Protein AF-A0A094BQR4-F1 (afdb_monomer_lite)

pLDDT: mean 89.16, std 10.46, range [51.94, 96.19]

Radius of gyration: 11.2 Å; chains: 1; bounding box: 28×26×23 Å

Structure (mmCIF, N/CA/C/O backbone):
data_AF-A0A094BQR4-F1
#
_entry.id   AF-A0A094BQR4-F1
#
loop_
_atom_site.group_PDB
_atom_site.id
_atom_site.type_symbol
_atom_site.label_atom_id
_atom_site.label_alt_id
_atom_site.label_comp_id
_atom_site.label_asym_id
_atom_site.label_entity_id
_atom_site.label_seq_id
_atom_site.pdbx_PDB_ins_code
_atom_site.Cartn_x
_atom_site.Cartn_y
_atom_site.Cartn_z
_atom_site.occupancy
_atom_site.B_iso_or_equiv
_atom_site.auth_seq_id
_atom_site.auth_comp_id
_atom_site.auth_asym_id
_atom_site.auth_atom_id
_atom_site.pdbx_PDB_model_num
ATOM 1 N N . GLN A 1 1 ? 16.202 0.930 -12.063 1.00 53.59 1 GLN A N 1
ATOM 2 C CA . GLN A 1 1 ? 15.342 0.276 -11.053 1.00 53.59 1 GLN A CA 1
ATOM 3 C C . GLN A 1 1 ? 16.220 -0.573 -10.139 1.00 53.59 1 GLN A C 1
ATOM 5 O O . GLN A 1 1 ? 17.160 -1.168 -10.647 1.00 53.59 1 GLN A O 1
ATOM 10 N N . HIS A 1 2 ? 15.984 -0.582 -8.821 1.00 51.94 2 HIS A N 1
ATOM 11 C CA . HIS A 1 2 ? 16.789 -1.369 -7.872 1.00 51.94 2 HIS A CA 1
ATOM 12 C C . HIS A 1 2 ? 16.292 -2.828 -7.816 1.00 51.94 2 HIS A C 1
ATOM 14 O O . HIS A 1 2 ? 15.102 -3.026 -7.562 1.00 51.94 2 HIS A O 1
ATOM 20 N N . PRO A 1 3 ? 17.163 -3.845 -7.968 1.00 61.22 3 PRO A N 1
ATOM 21 C CA . PRO A 1 3 ? 16.762 -5.257 -7.962 1.00 61.22 3 PRO A CA 1
ATOM 22 C C . PRO A 1 3 ? 15.998 -5.678 -6.700 1.00 61.22 3 PRO A C 1
ATOM 24 O O . PRO A 1 3 ? 15.044 -6.438 -6.785 1.00 61.22 3 PRO A O 1
ATOM 27 N N . ALA A 1 4 ? 16.351 -5.128 -5.533 1.00 58.84 4 ALA A N 1
ATOM 28 C CA . ALA A 1 4 ? 15.703 -5.446 -4.255 1.00 58.84 4 ALA A CA 1
ATOM 29 C C . ALA A 1 4 ? 14.231 -4.994 -4.159 1.00 58.84 4 ALA A C 1
ATOM 31 O O . ALA A 1 4 ? 13.457 -5.555 -3.391 1.00 58.84 4 ALA A O 1
ATOM 32 N N . VAL A 1 5 ? 13.824 -3.987 -4.937 1.00 59.00 5 VAL A N 1
ATOM 33 C CA . VAL A 1 5 ? 12.426 -3.524 -4.979 1.00 59.00 5 VAL A CA 1
ATOM 34 C C . VAL A 1 5 ? 11.580 -4.467 -5.840 1.00 59.00 5 VAL A C 1
ATOM 36 O O . VAL A 1 5 ? 10.413 -4.705 -5.543 1.00 59.00 5 VAL A O 1
ATOM 39 N N . LEU A 1 6 ? 12.197 -5.071 -6.859 1.00 63.75 6 LEU A N 1
ATOM 40 C CA . LEU A 1 6 ? 11.570 -6.071 -7.723 1.00 63.75 6 LEU A CA 1
ATOM 41 C C . LEU A 1 6 ? 11.374 -7.420 -7.018 1.00 63.75 6 LEU A C 1
ATOM 43 O O . LEU A 1 6 ? 10.524 -8.198 -7.439 1.00 63.75 6 LEU A O 1
ATOM 47 N N . THR A 1 7 ? 12.122 -7.705 -5.946 1.00 67.88 7 THR A N 1
ATOM 48 C CA . THR A 1 7 ? 12.023 -8.987 -5.228 1.00 67.88 7 THR A CA 1
ATOM 49 C C . THR A 1 7 ? 10.955 -9.006 -4.135 1.00 67.88 7 THR A C 1
ATOM 51 O O . THR A 1 7 ? 10.565 -10.089 -3.708 1.00 67.88 7 THR A O 1
ATOM 54 N N . GLN A 1 8 ? 10.467 -7.848 -3.662 1.00 83.50 8 GLN A N 1
ATOM 55 C CA . GLN A 1 8 ? 9.451 -7.772 -2.593 1.00 83.50 8 GLN A CA 1
ATOM 56 C C . GLN A 1 8 ? 8.333 -6.744 -2.873 1.00 83.50 8 GLN A C 1
ATOM 58 O O . GLN A 1 8 ? 8.004 -5.933 -2.001 1.00 83.50 8 GLN A O 1
ATOM 63 N N . PRO A 1 9 ? 7.698 -6.776 -4.059 1.00 85.62 9 PRO A N 1
ATOM 64 C CA . PRO A 1 9 ? 6.707 -5.776 -4.469 1.00 85.62 9 PRO A CA 1
ATOM 65 C C . PRO A 1 9 ? 5.468 -5.741 -3.556 1.00 85.62 9 PRO A C 1
ATOM 67 O O . PRO A 1 9 ? 4.903 -4.677 -3.308 1.00 85.62 9 PRO A O 1
ATOM 70 N N . GLN A 1 10 ? 5.094 -6.883 -2.969 1.00 89.81 10 GLN A N 1
ATOM 71 C CA . GLN A 1 10 ? 3.984 -6.982 -2.016 1.00 89.81 10 GLN A CA 1
ATOM 72 C C . GLN A 1 10 ? 4.229 -6.177 -0.736 1.00 89.81 10 GLN A C 1
ATOM 74 O O . GLN A 1 10 ? 3.332 -5.487 -0.259 1.00 89.81 10 GLN A O 1
ATOM 79 N N . LYS A 1 11 ? 5.453 -6.204 -0.190 1.00 90.81 11 LYS A N 1
ATOM 80 C CA . LYS A 1 11 ? 5.776 -5.437 1.023 1.00 90.81 11 LYS A CA 1
ATOM 81 C C . LYS A 1 11 ? 5.734 -3.935 0.768 1.00 90.81 11 LYS A C 1
ATOM 83 O O . LYS A 1 11 ? 5.279 -3.188 1.629 1.00 90.81 11 LYS A O 1
ATOM 88 N N . VAL A 1 12 ? 6.172 -3.505 -0.418 1.00 92.12 12 VAL A N 1
ATOM 89 C CA . VAL A 1 12 ? 6.087 -2.100 -0.842 1.00 92.12 12 VAL A CA 1
ATOM 90 C C . VAL A 1 12 ? 4.627 -1.655 -0.901 1.00 92.12 12 VAL A C 1
ATOM 92 O O . VAL A 1 12 ? 4.290 -0.610 -0.353 1.00 92.12 12 VAL A O 1
ATOM 95 N N . PHE A 1 13 ? 3.753 -2.469 -1.497 1.00 94.81 13 PHE A N 1
ATOM 96 C CA . PHE A 1 13 ? 2.318 -2.199 -1.532 1.00 94.81 13 PHE A CA 1
ATOM 97 C C . PHE A 1 13 ? 1.718 -2.042 -0.129 1.00 94.81 13 PHE A C 1
ATOM 99 O O . PHE A 1 13 ? 1.127 -1.003 0.160 1.00 94.81 13 PHE A O 1
ATOM 106 N N . VAL A 1 14 ? 1.932 -3.018 0.762 1.00 94.75 14 VAL A N 1
ATOM 107 C CA . VAL A 1 14 ? 1.398 -2.978 2.136 1.00 94.75 14 VAL A CA 1
ATOM 108 C C . VAL A 1 14 ? 1.883 -1.730 2.882 1.00 94.75 14 VAL A C 1
ATOM 110 O O . VAL A 1 14 ? 1.078 -1.021 3.478 1.00 94.75 14 VAL A O 1
ATOM 113 N N . ALA A 1 15 ? 3.180 -1.412 2.809 1.00 94.50 15 ALA A N 1
ATOM 114 C CA . ALA A 1 15 ? 3.743 -0.246 3.488 1.00 94.50 15 ALA A CA 1
ATOM 115 C C . ALA A 1 15 ? 3.139 1.080 2.992 1.00 94.50 15 ALA A C 1
ATOM 117 O O . ALA A 1 15 ? 2.861 1.969 3.796 1.00 94.50 15 ALA A O 1
ATOM 118 N N . VAL A 1 16 ? 2.904 1.211 1.682 1.00 95.00 16 VAL A N 1
ATOM 119 C CA . VAL A 1 16 ? 2.282 2.411 1.104 1.00 95.00 16 VAL A CA 1
ATOM 120 C C . VAL A 1 16 ? 0.828 2.548 1.543 1.00 95.00 16 VAL A C 1
ATOM 122 O O . VAL A 1 16 ? 0.418 3.648 1.905 1.00 95.00 16 VAL A O 1
ATOM 125 N N . VAL A 1 17 ? 0.059 1.456 1.563 1.00 96.19 17 VAL A N 1
ATOM 126 C CA . VAL A 1 17 ? -1.338 1.493 2.020 1.00 96.19 17 VAL A CA 1
ATOM 127 C C . VAL A 1 17 ? -1.426 1.904 3.491 1.00 96.19 17 VAL A C 1
ATOM 129 O O . VAL A 1 17 ? -2.187 2.812 3.813 1.00 96.19 17 VAL A O 1
ATOM 132 N N . LEU A 1 18 ? -0.594 1.326 4.363 1.00 93.88 18 LEU A N 1
ATOM 133 C CA . LEU A 1 18 ? -0.565 1.692 5.784 1.00 93.88 18 LEU A CA 1
ATOM 134 C C . LEU A 1 18 ? -0.136 3.152 6.002 1.00 93.88 18 LEU A C 1
ATOM 136 O O . LEU A 1 18 ? -0.655 3.827 6.887 1.00 93.88 18 LEU A O 1
ATOM 140 N N . ALA A 1 19 ? 0.783 3.674 5.185 1.00 94.62 19 ALA A N 1
ATOM 141 C CA . ALA A 1 19 ? 1.192 5.077 5.263 1.00 94.62 19 ALA A CA 1
ATOM 142 C C . ALA A 1 19 ? 0.079 6.050 4.824 1.00 94.62 19 ALA A C 1
ATOM 144 O O . ALA A 1 19 ? -0.060 7.137 5.392 1.00 94.62 19 ALA A O 1
ATOM 145 N N . LEU A 1 20 ? -0.726 5.667 3.829 1.00 93.81 20 LEU A N 1
ATOM 146 C CA . LEU A 1 20 ? -1.912 6.421 3.412 1.00 93.81 20 LEU A CA 1
ATOM 147 C C . LEU A 1 20 ? -2.998 6.397 4.496 1.00 93.81 20 LEU A C 1
ATOM 149 O O . LEU A 1 20 ? -3.563 7.440 4.819 1.00 93.81 20 LEU A O 1
ATOM 153 N N . GLU A 1 21 ? -3.248 5.228 5.088 1.00 93.25 21 GLU A N 1
ATOM 154 C CA . GLU A 1 21 ? -4.207 5.037 6.182 1.00 93.25 21 GLU A CA 1
ATOM 155 C C . GLU A 1 21 ? -3.832 5.873 7.413 1.00 93.25 21 GLU A C 1
ATOM 157 O O . GLU A 1 21 ? -4.644 6.651 7.914 1.00 93.25 21 GLU A O 1
ATOM 162 N N . ALA A 1 22 ? -2.564 5.813 7.832 1.00 94.50 22 ALA A N 1
ATOM 163 C CA . ALA A 1 22 ? -2.026 6.614 8.929 1.00 94.50 22 ALA A CA 1
ATOM 164 C C . ALA A 1 22 ? -1.897 8.112 8.593 1.00 94.50 22 ALA A C 1
ATOM 166 O O . ALA A 1 22 ? -1.445 8.896 9.429 1.00 94.50 22 ALA A O 1
ATOM 167 N N . LYS A 1 23 ? -2.256 8.526 7.368 1.00 92.06 23 LYS A N 1
ATOM 168 C CA . LYS A 1 23 ? -2.118 9.898 6.859 1.00 92.06 23 LYS A CA 1
ATOM 169 C C . LYS A 1 23 ? -0.684 10.434 6.973 1.00 92.06 23 LYS A C 1
ATOM 171 O O . LYS A 1 23 ? -0.475 11.639 7.081 1.00 92.06 23 LYS A O 1
ATOM 176 N N . THR A 1 24 ? 0.325 9.570 6.926 1.00 92.88 24 THR A N 1
ATOM 177 C CA . THR A 1 24 ? 1.741 9.981 6.904 1.00 92.88 24 THR A CA 1
ATOM 178 C C . THR A 1 24 ? 2.224 10.249 5.480 1.00 92.88 24 THR A C 1
ATOM 180 O O . THR A 1 24 ? 3.181 10.992 5.272 1.00 92.88 24 THR A O 1
ATOM 183 N N . LEU A 1 25 ? 1.513 9.709 4.487 1.00 91.06 25 LEU A N 1
ATOM 184 C CA . LEU A 1 25 ? 1.704 9.973 3.068 1.00 91.06 25 LEU A CA 1
ATOM 185 C C . LEU A 1 25 ? 0.486 10.735 2.521 1.00 91.06 25 LEU A C 1
ATOM 187 O O . LEU A 1 25 ? -0.614 10.193 2.476 1.00 91.06 25 LEU A O 1
AT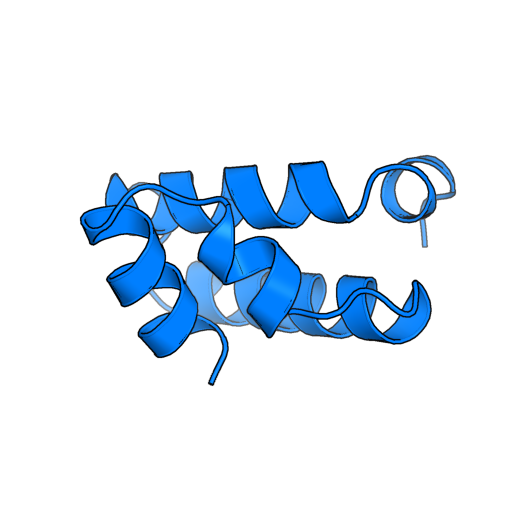OM 191 N N . GLN A 1 26 ? 0.659 11.993 2.105 1.00 90.00 26 GLN A N 1
ATOM 192 C CA . GLN A 1 26 ? -0.445 12.849 1.638 1.00 90.00 26 GLN A CA 1
ATOM 193 C C . GLN A 1 26 ? -0.059 13.713 0.423 1.00 90.00 26 GLN A C 1
ATOM 195 O O . GLN A 1 26 ? 1.112 13.822 0.046 1.00 90.00 26 GLN A O 1
ATOM 200 N N . GLY A 1 27 ? -1.062 14.348 -0.194 1.00 92.00 27 GLY A N 1
ATOM 201 C CA . GLY A 1 27 ? -0.882 15.329 -1.268 1.00 92.00 27 GLY A CA 1
ATOM 202 C C . GLY A 1 27 ? -0.211 14.761 -2.524 1.00 92.00 27 GLY A C 1
ATOM 203 O O . GLY A 1 27 ? -0.365 13.590 -2.866 1.00 92.00 27 GLY A O 1
ATOM 204 N N . GLN A 1 28 ? 0.561 15.591 -3.231 1.00 91.94 28 GLN A N 1
ATOM 205 C CA . GLN A 1 28 ? 1.217 15.186 -4.485 1.00 91.94 28 GLN A CA 1
ATOM 206 C C . GLN A 1 28 ? 2.260 14.072 -4.303 1.00 91.94 28 GLN A C 1
ATOM 208 O O . GLN A 1 28 ? 2.516 13.312 -5.239 1.00 91.94 28 GLN A O 1
ATOM 213 N N . ILE A 1 29 ? 2.863 13.958 -3.116 1.00 92.00 29 ILE A N 1
ATOM 214 C CA . ILE A 1 29 ? 3.834 12.898 -2.817 1.00 92.00 29 ILE A CA 1
ATOM 215 C C . ILE A 1 29 ? 3.125 11.543 -2.783 1.00 92.00 29 ILE A C 1
ATOM 217 O O . ILE A 1 29 ? 3.602 10.599 -3.413 1.00 92.00 29 ILE A O 1
ATOM 221 N N . ALA A 1 30 ? 1.953 11.464 -2.143 1.00 92.50 30 ALA A N 1
ATOM 222 C CA . ALA A 1 30 ? 1.136 10.253 -2.135 1.00 92.50 30 ALA A CA 1
ATOM 223 C C . ALA A 1 30 ? 0.805 9.771 -3.552 1.00 92.50 30 ALA A C 1
ATOM 225 O O . ALA A 1 30 ? 1.029 8.606 -3.869 1.00 92.50 30 ALA A O 1
ATOM 226 N N . VAL A 1 31 ? 0.379 10.678 -4.436 1.00 94.06 31 VAL A N 1
ATOM 227 C CA . VAL A 1 31 ? 0.047 10.351 -5.834 1.00 94.06 31 VAL A CA 1
ATOM 228 C C . VAL A 1 31 ? 1.244 9.747 -6.577 1.00 94.06 31 VAL A C 1
ATOM 230 O O . VAL A 1 31 ? 1.115 8.718 -7.245 1.00 94.06 31 VAL A O 1
ATOM 233 N N . LYS A 1 32 ? 2.433 10.349 -6.443 1.00 93.62 32 LYS A N 1
ATOM 234 C CA . LYS A 1 32 ? 3.660 9.859 -7.099 1.00 93.62 32 LYS A CA 1
ATOM 235 C C . LYS A 1 32 ? 4.077 8.482 -6.580 1.00 93.62 32 LYS A C 1
ATOM 237 O O . LYS A 1 32 ? 4.474 7.623 -7.370 1.00 93.62 32 LYS A O 1
ATOM 242 N N . VAL A 1 33 ? 3.979 8.269 -5.268 1.00 93.88 33 VAL A N 1
ATOM 243 C CA . VAL A 1 33 ? 4.329 6.995 -4.628 1.00 93.88 33 VAL A CA 1
ATOM 244 C C . VAL A 1 33 ? 3.351 5.899 -5.041 1.00 93.88 33 VAL A C 1
ATOM 246 O O . VAL A 1 33 ? 3.792 4.848 -5.491 1.00 93.88 33 VAL A O 1
ATOM 249 N N . VAL A 1 34 ? 2.044 6.159 -4.998 1.00 95.25 34 VAL A N 1
ATOM 250 C CA . VAL A 1 34 ? 1.010 5.219 -5.460 1.00 95.25 34 VAL A CA 1
ATOM 251 C C . VAL A 1 34 ? 1.219 4.841 -6.926 1.00 95.25 34 VAL A C 1
ATOM 253 O O . VAL A 1 34 ? 1.241 3.657 -7.253 1.00 95.25 34 VAL A O 1
ATOM 256 N N . THR A 1 35 ? 1.472 5.823 -7.798 1.00 94.94 35 THR A N 1
ATOM 257 C CA . THR A 1 35 ? 1.755 5.582 -9.225 1.00 94.94 35 THR A CA 1
ATOM 258 C C . THR A 1 35 ? 2.981 4.684 -9.411 1.00 94.94 35 THR A C 1
ATOM 260 O O . THR A 1 35 ? 2.955 3.726 -10.182 1.00 94.94 35 THR A O 1
ATOM 263 N N . SER A 1 36 ? 4.056 4.955 -8.669 1.00 93.44 36 SER A N 1
ATOM 264 C CA . SER A 1 36 ? 5.292 4.168 -8.740 1.00 93.44 36 SER A CA 1
ATOM 265 C C . SER A 1 36 ? 5.084 2.735 -8.245 1.00 93.44 36 SER A C 1
ATOM 267 O O . SER A 1 36 ? 5.579 1.790 -8.859 1.00 93.44 36 SER A O 1
ATOM 269 N N . THR A 1 37 ? 4.310 2.560 -7.174 1.00 94.06 37 THR A N 1
ATOM 270 C CA . THR A 1 37 ? 3.938 1.245 -6.642 1.00 94.06 37 THR A CA 1
ATOM 271 C C . THR A 1 37 ? 3.044 0.480 -7.617 1.00 94.06 37 THR A C 1
ATOM 273 O O . THR A 1 37 ? 3.278 -0.704 -7.838 1.00 94.06 37 THR A O 1
ATOM 276 N N . LYS A 1 38 ? 2.079 1.139 -8.276 1.00 93.31 38 LYS A N 1
ATOM 277 C CA . LYS A 1 38 ? 1.240 0.522 -9.321 1.00 93.31 38 LYS A CA 1
ATOM 278 C C . LYS A 1 38 ? 2.102 -0.008 -10.472 1.00 93.31 38 LYS A C 1
ATOM 280 O O . LYS A 1 38 ? 1.969 -1.171 -10.844 1.00 93.31 38 LYS A O 1
ATOM 285 N N . ASN A 1 39 ? 3.055 0.792 -10.952 1.00 92.50 39 ASN A N 1
ATOM 286 C CA . ASN A 1 39 ? 4.000 0.374 -11.993 1.00 92.50 39 ASN A CA 1
ATOM 287 C C . ASN A 1 39 ? 4.870 -0.812 -11.548 1.00 92.50 39 ASN A C 1
ATOM 289 O O . ASN A 1 39 ? 5.095 -1.741 -12.319 1.00 92.50 39 ASN A O 1
ATOM 293 N N . LEU A 1 40 ? 5.348 -0.808 -10.300 1.00 91.06 40 LEU A N 1
ATOM 294 C CA . LEU A 1 40 ? 6.118 -1.919 -9.739 1.00 91.06 40 LEU A CA 1
ATOM 295 C C . LEU A 1 40 ? 5.310 -3.223 -9.734 1.00 91.06 40 LEU A C 1
ATOM 297 O O . LEU A 1 40 ? 5.817 -4.259 -10.163 1.00 91.06 40 LEU A O 1
ATOM 301 N N . LEU A 1 41 ? 4.060 -3.173 -9.272 1.00 92.06 41 LEU A N 1
ATOM 302 C CA . LEU A 1 41 ? 3.170 -4.335 -9.237 1.00 92.06 41 LEU A CA 1
ATOM 303 C C . LEU A 1 41 ? 2.885 -4.872 -10.643 1.00 92.06 41 LEU A C 1
ATOM 305 O O . LEU A 1 41 ? 2.920 -6.082 -10.845 1.00 92.06 41 LEU A O 1
ATOM 309 N N . GLN A 1 42 ? 2.700 -3.988 -11.627 1.00 91.00 42 GLN A N 1
ATOM 310 C CA . GLN A 1 42 ? 2.525 -4.375 -13.029 1.00 91.00 42 GLN A CA 1
ATOM 311 C C . GLN A 1 42 ? 3.763 -5.074 -13.603 1.00 91.00 42 GLN A C 1
ATOM 313 O O . GLN A 1 42 ? 3.645 -6.147 -14.187 1.00 91.00 42 GLN A O 1
ATOM 318 N N . ILE A 1 43 ? 4.957 -4.508 -13.399 1.00 90.12 43 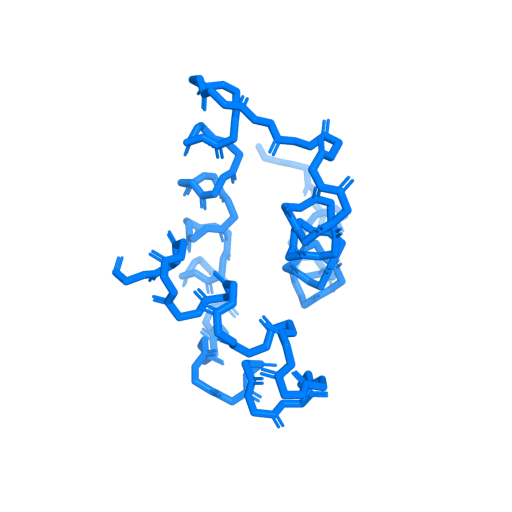ILE A N 1
ATOM 319 C CA . ILE A 1 43 ? 6.221 -5.088 -13.891 1.00 90.12 43 ILE A CA 1
ATOM 320 C C . ILE A 1 43 ? 6.495 -6.456 -13.251 1.00 90.12 43 ILE A C 1
ATOM 322 O O . ILE A 1 43 ? 7.082 -7.334 -13.876 1.00 90.12 43 ILE A O 1
ATOM 326 N N . THR A 1 44 ? 6.063 -6.643 -12.005 1.00 89.75 44 THR A N 1
ATOM 327 C CA . THR A 1 44 ? 6.254 -7.887 -11.244 1.00 89.75 44 THR A CA 1
ATOM 328 C C . THR A 1 44 ? 5.077 -8.862 -11.351 1.00 89.75 44 THR A C 1
ATOM 330 O O . THR A 1 44 ? 5.082 -9.894 -10.677 1.00 89.75 44 THR A O 1
ATOM 333 N N . GLY A 1 45 ? 4.074 -8.558 -12.186 1.00 89.25 45 GLY A N 1
ATOM 334 C CA . GLY A 1 45 ? 2.921 -9.425 -12.439 1.00 89.25 45 GLY A CA 1
ATOM 335 C C . GLY A 1 45 ? 2.052 -9.700 -11.208 1.00 89.25 45 GLY A C 1
ATOM 336 O O . GLY A 1 45 ? 1.439 -10.759 -11.119 1.00 89.25 45 GLY A O 1
ATOM 337 N N . GLN A 1 46 ? 2.032 -8.792 -10.231 1.00 91.62 46 GLN A N 1
ATOM 338 C CA . GLN A 1 46 ? 1.245 -8.959 -9.011 1.00 91.62 46 GLN A CA 1
ATOM 339 C C . GLN A 1 46 ? -0.226 -8.603 -9.242 1.00 91.62 46 GLN A C 1
ATOM 341 O O . GLN A 1 46 ? -0.540 -7.565 -9.824 1.00 91.62 46 GLN A O 1
ATOM 346 N N . ASP A 1 47 ? -1.130 -9.429 -8.715 1.00 91.38 47 ASP A N 1
ATOM 347 C CA . ASP A 1 47 ? -2.566 -9.154 -8.728 1.00 91.38 47 ASP A CA 1
ATOM 348 C C . ASP A 1 47 ? -2.948 -8.224 -7.568 1.00 91.38 47 ASP A C 1
ATOM 350 O O . ASP A 1 47 ? -2.996 -8.620 -6.402 1.00 91.38 47 ASP A O 1
ATOM 354 N N . LEU A 1 48 ? -3.256 -6.972 -7.902 1.00 90.50 48 LEU A N 1
ATOM 355 C CA . LEU A 1 48 ? -3.651 -5.942 -6.944 1.00 90.50 48 LEU A CA 1
ATOM 356 C C . LEU A 1 48 ? -4.908 -6.319 -6.137 1.00 90.50 48 LEU A C 1
ATOM 358 O O . LEU A 1 48 ? -4.997 -5.975 -4.957 1.00 90.50 48 LEU A O 1
ATOM 362 N N . ASN A 1 49 ? -5.865 -7.036 -6.733 1.00 92.25 49 ASN A N 1
ATOM 363 C CA . ASN A 1 49 ? -7.079 -7.470 -6.041 1.00 92.25 49 ASN A CA 1
ATOM 364 C C . ASN A 1 49 ? -6.743 -8.529 -4.991 1.00 92.25 49 ASN A C 1
ATOM 366 O O . ASN A 1 49 ? -7.209 -8.434 -3.854 1.00 92.25 49 ASN A O 1
ATOM 370 N N . ALA A 1 50 ? -5.881 -9.485 -5.343 1.00 92.06 50 ALA A N 1
ATOM 371 C CA . ALA A 1 50 ? -5.402 -10.507 -4.416 1.00 92.06 50 ALA A CA 1
ATOM 372 C C . ALA A 1 50 ? -4.576 -9.906 -3.268 1.00 92.06 50 ALA A C 1
ATOM 374 O O . ALA A 1 50 ? -4.691 -10.353 -2.127 1.00 92.06 50 ALA A O 1
ATOM 375 N N . LEU A 1 51 ? -3.763 -8.877 -3.534 1.00 93.62 51 LEU A N 1
ATOM 376 C CA . LEU A 1 51 ? -3.021 -8.169 -2.483 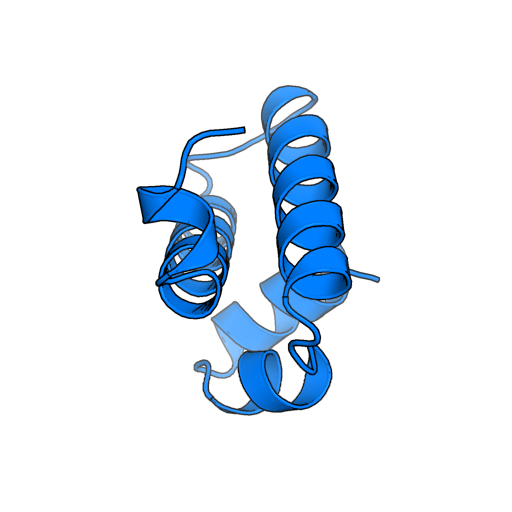1.00 93.62 51 LEU A CA 1
ATOM 377 C C . LEU A 1 51 ? -3.937 -7.356 -1.577 1.00 93.62 51 LEU A C 1
ATOM 379 O O . LEU A 1 51 ? -3.776 -7.373 -0.361 1.00 93.62 51 LEU A O 1
ATOM 383 N N . THR A 1 52 ? -4.920 -6.676 -2.1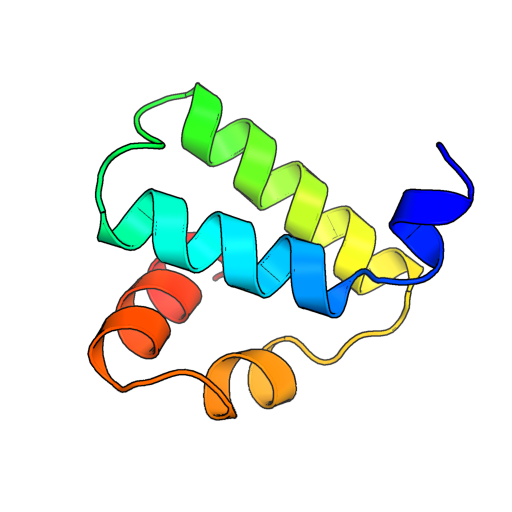60 1.00 94.44 52 THR A N 1
ATOM 384 C CA . THR A 1 52 ? -5.894 -5.896 -1.398 1.00 94.44 52 THR A CA 1
ATOM 385 C C . THR A 1 52 ? -6.712 -6.802 -0.482 1.00 94.44 52 THR A C 1
ATOM 387 O O . THR A 1 52 ? -6.898 -6.473 0.681 1.00 94.44 52 THR A O 1
ATOM 390 N N . ALA A 1 53 ? -7.141 -7.976 -0.954 1.00 93.44 53 ALA A N 1
ATOM 391 C CA . ALA A 1 53 ? -7.925 -8.926 -0.163 1.00 93.44 53 ALA A CA 1
ATOM 392 C C . ALA A 1 53 ? -7.211 -9.441 1.106 1.00 93.44 53 ALA A C 1
ATOM 394 O O . ALA A 1 53 ? -7.878 -9.896 2.030 1.00 93.44 53 ALA A O 1
ATOM 395 N N . GLN A 1 54 ? -5.878 -9.351 1.168 1.00 91.88 54 GLN A N 1
ATOM 396 C CA . GLN A 1 54 ? -5.074 -9.759 2.328 1.00 91.88 54 GLN A CA 1
ATOM 397 C C . GLN A 1 54 ? -4.978 -8.678 3.419 1.00 91.88 54 GLN A C 1
ATOM 399 O O . GLN A 1 54 ? -4.448 -8.939 4.498 1.00 91.88 54 GLN A O 1
ATOM 404 N N . LEU A 1 55 ? -5.463 -7.464 3.150 1.00 93.94 55 LEU A N 1
ATOM 405 C CA . LEU A 1 55 ? -5.443 -6.349 4.095 1.00 93.94 55 LEU A CA 1
ATOM 406 C C . LEU A 1 55 ? -6.662 -6.373 5.031 1.00 93.94 55 LEU A C 1
ATOM 408 O O . LEU A 1 55 ? -7.695 -6.961 4.712 1.00 93.94 55 LEU A O 1
ATOM 412 N N . GLY A 1 56 ? -6.570 -5.671 6.164 1.00 92.88 56 GLY A N 1
ATOM 413 C CA . GLY A 1 56 ? -7.729 -5.385 7.018 1.00 92.88 56 GLY A CA 1
ATOM 414 C C . GLY A 1 56 ? -8.767 -4.482 6.323 1.00 92.88 56 GLY A C 1
ATOM 415 O O . GLY A 1 56 ? -8.438 -3.816 5.342 1.00 92.88 56 GLY A O 1
ATOM 416 N N . PRO A 1 57 ? -10.020 -4.426 6.810 1.00 93.12 57 PRO A N 1
ATOM 417 C CA . PRO A 1 57 ? -11.128 -3.759 6.117 1.00 93.12 57 PRO A CA 1
ATOM 418 C C . PRO A 1 57 ? -10.907 -2.257 5.865 1.00 93.12 57 PRO A C 1
ATOM 420 O O . PRO A 1 57 ? -11.251 -1.770 4.789 1.00 93.12 57 PRO A O 1
ATOM 423 N N . GLU A 1 58 ? -10.293 -1.523 6.798 1.00 93.44 58 GLU A N 1
ATOM 424 C CA . GLU A 1 58 ? -9.965 -0.101 6.594 1.00 93.44 58 GLU A CA 1
ATOM 425 C C . GLU A 1 58 ? -8.870 0.080 5.534 1.00 93.44 58 GLU A C 1
ATOM 427 O O . GLU A 1 58 ? -9.064 0.796 4.548 1.00 93.44 58 GLU A O 1
ATOM 432 N N . ALA A 1 59 ? -7.766 -0.658 5.664 1.00 94.31 59 ALA A N 1
ATOM 433 C CA . ALA A 1 59 ? -6.684 -0.689 4.684 1.00 94.31 59 ALA A CA 1
ATOM 434 C C . ALA A 1 59 ? -7.171 -1.097 3.277 1.00 94.31 59 ALA A C 1
ATOM 436 O O . ALA A 1 59 ? -6.688 -0.568 2.276 1.00 94.31 59 ALA A O 1
ATOM 437 N N . GLN A 1 60 ? -8.165 -1.986 3.172 1.00 95.56 60 GLN A N 1
ATOM 438 C CA . GLN A 1 60 ? -8.793 -2.344 1.896 1.00 95.56 60 GLN A CA 1
ATOM 439 C C . GLN A 1 60 ? -9.479 -1.153 1.223 1.00 95.56 60 GLN A C 1
ATOM 441 O O . GLN A 1 60 ? -9.351 -0.985 0.010 1.00 95.56 60 GLN A O 1
ATOM 446 N N . LEU A 1 61 ? -10.201 -0.322 1.978 1.00 95.12 61 LEU A N 1
ATOM 447 C CA . LEU A 1 61 ? -10.851 0.875 1.436 1.00 95.12 61 LEU A CA 1
ATOM 448 C C . LEU A 1 61 ? -9.813 1.892 0.945 1.00 95.12 61 LEU A C 1
ATOM 450 O O . LEU A 1 61 ? -9.954 2.459 -0.143 1.00 95.12 61 LEU A O 1
ATOM 454 N N . VAL A 1 62 ? -8.732 2.074 1.706 1.00 95.69 62 VAL A N 1
ATOM 455 C CA . VAL A 1 62 ? -7.610 2.940 1.320 1.00 95.69 62 VAL A CA 1
ATOM 456 C C . VAL A 1 62 ? -6.932 2.416 0.053 1.00 95.69 62 VAL A C 1
ATOM 458 O O . VAL A 1 62 ? -6.744 3.168 -0.898 1.00 95.69 62 VAL A O 1
ATOM 461 N N . ALA A 1 63 ? -6.631 1.119 -0.014 1.00 95.44 63 ALA A N 1
ATOM 462 C CA . ALA A 1 63 ? -6.037 0.500 -1.193 1.00 95.44 63 ALA A CA 1
ATOM 463 C C . ALA A 1 63 ? -6.924 0.652 -2.440 1.00 95.44 63 ALA A C 1
ATOM 465 O O . ALA A 1 63 ? -6.437 1.081 -3.483 1.00 95.44 63 ALA A O 1
ATOM 466 N N . ARG A 1 64 ? -8.230 0.368 -2.336 1.00 94.31 64 ARG A N 1
ATOM 467 C CA . ARG A 1 64 ? -9.173 0.489 -3.465 1.00 94.31 64 ARG A CA 1
ATOM 468 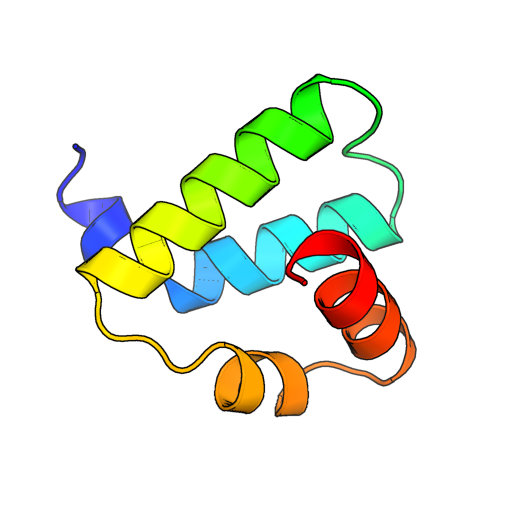C C . ARG A 1 64 ? -9.328 1.928 -3.946 1.00 94.31 64 ARG A C 1
ATOM 470 O O . ARG A 1 64 ? -9.412 2.152 -5.147 1.00 94.31 64 ARG A O 1
ATOM 477 N N . SER A 1 65 ? -9.359 2.893 -3.028 1.00 93.56 65 SER A N 1
ATOM 478 C CA . SER A 1 65 ? -9.454 4.310 -3.396 1.00 93.56 65 SER A CA 1
ATOM 479 C C . SER A 1 65 ? -8.164 4.825 -4.038 1.00 93.56 65 SER A C 1
ATOM 481 O O . SER A 1 65 ? -8.218 5.489 -5.069 1.00 93.56 65 SER A O 1
ATOM 483 N N . ALA A 1 66 ? -7.003 4.481 -3.478 1.00 92.38 66 ALA A N 1
ATOM 484 C CA . ALA A 1 66 ? -5.717 4.967 -3.960 1.00 92.38 66 ALA A CA 1
ATOM 485 C C . ALA A 1 66 ? -5.258 4.285 -5.259 1.00 92.38 66 ALA A C 1
ATOM 487 O O . ALA A 1 66 ? -4.685 4.950 -6.115 1.00 92.38 66 ALA A O 1
ATOM 488 N N . PHE A 1 67 ? -5.498 2.981 -5.423 1.00 91.50 67 PHE A N 1
ATOM 489 C CA . PHE A 1 67 ? -4.956 2.189 -6.536 1.00 91.50 67 PHE A CA 1
ATOM 490 C C . PHE A 1 67 ? -5.965 1.865 -7.652 1.00 91.50 67 PHE A C 1
ATOM 492 O O . PHE A 1 67 ? -5.654 1.028 -8.508 1.00 91.50 67 PHE A O 1
ATOM 499 N N . SER A 1 68 ? -7.130 2.527 -7.666 1.00 84.19 68 SER A N 1
ATOM 500 C CA . SER A 1 68 ? -8.106 2.429 -8.768 1.00 84.19 68 SER A CA 1
ATOM 501 C C . SER A 1 68 ? -7.510 2.724 -10.151 1.00 84.19 68 SER A C 1
ATOM 503 O O . SER A 1 68 ? -6.455 3.399 -10.259 1.00 84.19 68 SER A O 1
#

Foldseek 3Di:
DDVVCLVCLLVLLLVLLVCVLVVVQDDPRNLVSLVVSLVSCVVNVHDLVVSLVPDDPSSSVSSVVSND

Secondary structure (DSSP, 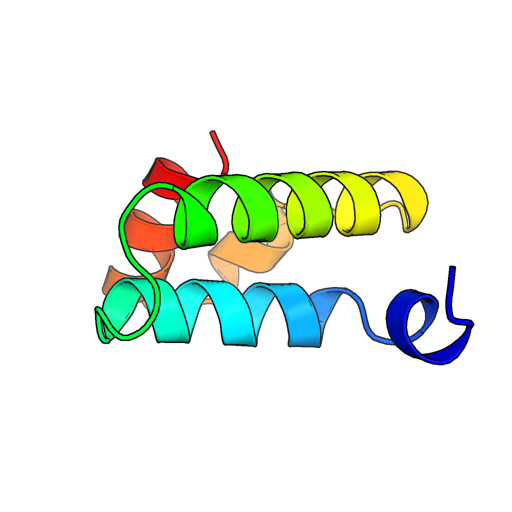8-state):
--HHHHH-HHHHHHHHHHHHHTT-S-HHHHHHHHHHHHHHHHHTT--HHHHHHTS-HHHHHHHHHH--

Sequence (68 aa):
QHPAVLTQPQKVFVAVVLALEAKTLQGQIAVKVVTSTKNLLQITGQDLNALTAQLGPEAQLVARSAFS